Protein AF-W7CYD1-F1 (afdb_monomer_lite)

Sequence (140 aa):
MRDKISLIYHRVLEDDELKIIINEYELDAWDPFLMDNVATKELESINIDFEKSKIAISPYIIPNPDYSKVIDDKQAGRMSKMRLYDYQGIYLYRAKRLIRYGDWMGILKKDMAYQLSRVRIDIDNNLDDIFHLDIKKNKK

Foldseek 3Di:
DLVVVLAQQLVCVVVVVDWDADPNDTRHHDDPQPVVFPQKDKDDWDWDDDDPKIKIKIKIFHDDPVPDPRQDPVCNVCDDLVNLQQFFAEFEDEPSGTDDTRANPPPDHGDSVRSRIYMYMYIYPVCPVVPPPDPPVPDD

pLDDT: mean 84.29, std 15.5, range [34.72, 97.88]

Radius of gyration: 15.98 Å; chains: 1; bounding box: 36×47×42 Å

Structure (mmCIF, N/CA/C/O backbone):
data_AF-W7CYD1-F1
#
_entry.id   AF-W7CYD1-F1
#
loop_
_atom_site.group_PDB
_atom_site.id
_atom_site.type_symbol
_atom_site.label_atom_id
_atom_site.label_alt_id
_atom_site.label_comp_id
_atom_site.label_asym_id
_atom_site.label_entity_id
_atom_site.label_seq_id
_atom_site.pdbx_PDB_ins_code
_atom_site.Cartn_x
_atom_site.Cartn_y
_atom_site.Cartn_z
_atom_site.occupancy
_atom_site.B_iso_or_equiv
_atom_site.auth_seq_id
_atom_site.auth_comp_id
_atom_site.auth_asym_id
_atom_site.auth_atom_id
_atom_site.pdbx_PDB_model_num
ATOM 1 N N . MET A 1 1 ? 4.308 12.313 -11.969 1.00 81.75 1 MET A N 1
ATOM 2 C CA . MET A 1 1 ? 2.860 12.615 -11.844 1.00 81.75 1 MET A 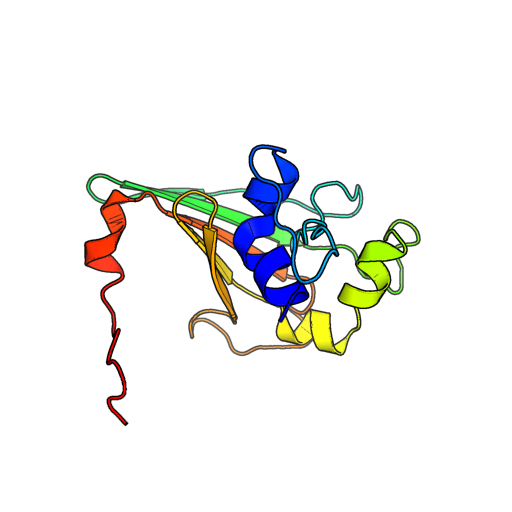CA 1
ATOM 3 C C . MET A 1 1 ? 2.002 11.372 -12.069 1.00 81.75 1 MET A C 1
ATOM 5 O O . MET A 1 1 ? 1.223 11.059 -11.182 1.00 81.75 1 MET A O 1
ATOM 9 N N . ARG A 1 2 ? 2.181 10.637 -13.180 1.00 89.19 2 ARG A N 1
ATOM 10 C CA . ARG A 1 2 ? 1.435 9.398 -13.492 1.00 89.19 2 ARG A CA 1
ATOM 11 C C . ARG A 1 2 ? 1.581 8.299 -12.431 1.00 89.19 2 ARG A C 1
ATOM 13 O O . ARG A 1 2 ? 0.565 7.878 -11.893 1.00 89.19 2 ARG A O 1
ATOM 20 N N . ASP A 1 3 ? 2.811 7.957 -12.030 1.00 89.19 3 ASP A N 1
ATOM 21 C CA . ASP A 1 3 ? 3.076 6.985 -10.946 1.00 89.19 3 ASP A CA 1
ATOM 22 C C . ASP A 1 3 ? 2.324 7.319 -9.657 1.00 89.19 3 ASP A C 1
ATOM 24 O O . ASP A 1 3 ? 1.748 6.452 -9.015 1.00 89.19 3 ASP A O 1
ATOM 28 N N . LYS A 1 4 ? 2.295 8.602 -9.285 1.00 90.94 4 LYS A N 1
ATOM 29 C CA . LYS A 1 4 ? 1.621 9.047 -8.065 1.00 90.94 4 LYS A CA 1
ATOM 30 C C . LYS A 1 4 ? 0.114 8.794 -8.134 1.00 90.94 4 LYS A C 1
ATOM 32 O O . LYS A 1 4 ? -0.470 8.388 -7.142 1.00 90.94 4 LYS A O 1
ATOM 37 N N . ILE A 1 5 ? -0.510 9.035 -9.284 1.00 93.12 5 ILE A N 1
ATOM 38 C CA . ILE A 1 5 ? -1.940 8.763 -9.483 1.00 93.12 5 ILE A CA 1
ATOM 39 C C . ILE A 1 5 ? -2.183 7.251 -9.513 1.00 93.12 5 ILE A C 1
ATOM 41 O O . ILE A 1 5 ? -3.099 6.783 -8.845 1.00 93.12 5 ILE A O 1
ATOM 45 N N . SER A 1 6 ? -1.310 6.511 -10.202 1.00 93.56 6 SER A N 1
ATOM 46 C CA . SER A 1 6 ? -1.343 5.044 -10.287 1.00 93.56 6 SER A CA 1
ATOM 47 C C . SER A 1 6 ? -1.292 4.401 -8.903 1.00 93.56 6 SER A C 1
ATOM 49 O O . SER A 1 6 ? -2.052 3.488 -8.630 1.00 93.56 6 SER A O 1
ATOM 51 N N . LEU A 1 7 ? -0.449 4.926 -8.008 1.00 94.19 7 LEU A N 1
ATOM 52 C CA . LEU A 1 7 ? -0.362 4.506 -6.611 1.00 94.19 7 LEU A CA 1
ATOM 53 C C . LEU A 1 7 ? -1.579 4.939 -5.796 1.00 94.19 7 LEU A C 1
ATOM 55 O O . LEU A 1 7 ? -2.100 4.165 -5.005 1.00 94.19 7 LEU A O 1
ATOM 59 N N . ILE A 1 8 ? -2.023 6.193 -5.926 1.00 94.94 8 ILE A N 1
ATOM 60 C CA . ILE A 1 8 ? -3.104 6.712 -5.076 1.00 94.94 8 ILE A CA 1
ATOM 61 C C . ILE A 1 8 ? -4.408 5.944 -5.293 1.00 94.94 8 ILE A C 1
ATOM 63 O O . ILE A 1 8 ? -5.150 5.714 -4.335 1.00 94.94 8 ILE A O 1
ATOM 67 N N . TYR A 1 9 ? -4.666 5.564 -6.542 1.00 94.94 9 TYR A N 1
ATOM 68 C CA . TYR A 1 9 ? -5.877 4.872 -6.964 1.00 94.94 9 TYR A CA 1
ATOM 69 C C . TYR A 1 9 ? -5.631 3.405 -7.311 1.00 94.94 9 TYR A C 1
ATOM 71 O O . TYR A 1 9 ? -6.489 2.801 -7.941 1.00 94.94 9 TYR A O 1
ATOM 79 N N . HIS A 1 10 ? -4.497 2.828 -6.895 1.00 94.38 10 HIS A N 1
ATOM 80 C CA . HIS A 1 10 ? -4.069 1.497 -7.334 1.00 94.38 10 HIS A CA 1
ATOM 81 C C . HIS A 1 10 ? -5.147 0.425 -7.137 1.00 94.38 10 HIS A C 1
ATOM 83 O O . HIS A 1 10 ? -5.505 -0.239 -8.096 1.00 94.38 10 HIS A O 1
ATOM 89 N N . ARG A 1 11 ? -5.798 0.405 -5.969 1.00 93.69 11 ARG A N 1
ATOM 90 C CA . ARG A 1 11 ? -6.882 -0.539 -5.649 1.00 93.69 11 ARG A CA 1
ATOM 91 C C . ARG A 1 11 ? -8.123 -0.371 -6.520 1.00 93.69 11 ARG A C 1
ATOM 93 O O . ARG A 1 11 ? -8.794 -1.336 -6.832 1.00 93.69 11 ARG A O 1
ATOM 100 N N . VAL A 1 12 ? -8.453 0.867 -6.889 1.00 92.44 12 VAL A N 1
ATOM 101 C CA . VAL A 1 12 ? -9.618 1.144 -7.747 1.00 92.44 12 VAL A CA 1
ATOM 102 C C . VAL A 1 12 ? -9.310 0.777 -9.202 1.00 92.44 12 VAL A C 1
ATOM 104 O O . VAL A 1 12 ? -10.202 0.364 -9.933 1.00 92.44 12 VAL A O 1
ATOM 107 N N . LEU A 1 13 ? -8.047 0.937 -9.612 1.00 92.12 13 LEU A N 1
ATOM 108 C CA . LEU A 1 13 ? -7.558 0.508 -10.921 1.00 92.12 13 LEU A CA 1
ATOM 109 C C . LEU A 1 13 ? -7.472 -1.029 -11.012 1.00 92.12 13 LEU A C 1
ATOM 111 O O . LEU A 1 13 ? -7.774 -1.574 -12.062 1.00 92.12 13 LEU A O 1
ATOM 115 N N . GLU A 1 14 ? -7.089 -1.718 -9.930 1.00 89.88 14 GLU A N 1
ATOM 116 C CA . GLU A 1 14 ? -7.023 -3.192 -9.845 1.00 89.88 14 GLU A CA 1
ATOM 117 C C . GLU A 1 14 ? -8.393 -3.860 -9.905 1.00 89.88 14 GLU A C 1
ATOM 119 O O . GLU A 1 14 ? -8.542 -4.891 -10.551 1.00 89.88 14 GLU A O 1
ATOM 124 N N . ASP A 1 15 ? -9.400 -3.257 -9.272 1.00 87.56 15 ASP A N 1
ATOM 125 C CA . ASP A 1 15 ? -10.768 -3.782 -9.274 1.00 87.56 15 ASP A CA 1
ATOM 126 C C . ASP A 1 15 ? -11.482 -3.595 -10.639 1.00 87.56 15 ASP A C 1
ATOM 128 O O . ASP A 1 15 ? -12.666 -3.909 -10.759 1.00 87.56 15 ASP A O 1
ATOM 132 N N . ASP A 1 16 ? -10.803 -3.046 -11.662 1.00 77.69 16 ASP A N 1
ATOM 133 C CA . ASP A 1 16 ? -11.350 -2.669 -12.981 1.00 77.69 16 ASP A CA 1
ATOM 134 C C . ASP A 1 16 ? -12.589 -1.737 -12.911 1.00 77.69 16 ASP A C 1
ATOM 136 O O . ASP A 1 16 ? -13.307 -1.528 -13.894 1.00 77.69 16 ASP A O 1
ATOM 140 N N . GLU A 1 17 ? -12.832 -1.108 -11.754 1.00 79.38 17 GLU A N 1
ATOM 141 C CA . GLU A 1 17 ? -13.965 -0.203 -11.506 1.00 79.38 17 GLU A CA 1
ATOM 142 C C . GLU A 1 17 ? -13.773 1.171 -12.179 1.00 79.38 17 GLU A C 1
ATOM 144 O O . GLU A 1 17 ? -14.740 1.908 -12.396 1.00 79.38 17 GLU A O 1
ATOM 149 N N . LEU A 1 18 ? -12.529 1.544 -12.505 1.00 85.06 18 LEU A N 1
ATOM 150 C CA . LEU A 1 18 ? -12.176 2.850 -13.061 1.00 85.06 18 LEU A CA 1
ATOM 151 C C . LEU A 1 18 ? -10.994 2.750 -14.026 1.00 85.06 18 LEU A C 1
ATOM 153 O O . LEU A 1 18 ? -9.959 2.186 -13.696 1.00 85.06 18 LEU A O 1
ATOM 157 N N . LYS A 1 19 ? -11.095 3.433 -15.170 1.00 90.44 19 LYS A N 1
ATOM 158 C CA . LY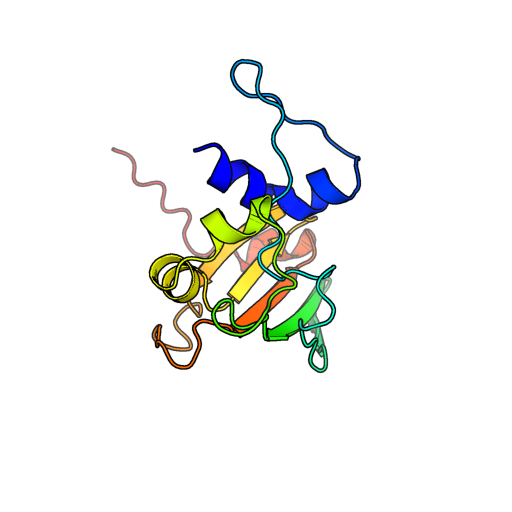S A 1 19 ? -9.970 3.648 -16.089 1.00 90.44 19 LYS A CA 1
ATOM 159 C C . LYS A 1 19 ? -9.553 5.108 -16.082 1.00 90.44 19 LYS A C 1
ATOM 161 O O . LYS A 1 19 ? -10.380 6.000 -16.273 1.00 90.44 19 LYS A O 1
ATOM 166 N N . ILE A 1 20 ? -8.264 5.361 -15.868 1.00 90.31 20 ILE A N 1
ATOM 167 C CA . ILE A 1 20 ? -7.694 6.713 -15.872 1.00 90.31 20 ILE A CA 1
ATOM 168 C C . ILE A 1 20 ? -6.744 6.840 -17.060 1.00 90.31 20 ILE A C 1
ATOM 170 O O . ILE A 1 20 ? -5.764 6.106 -17.151 1.00 90.31 20 ILE A O 1
ATOM 174 N N . ILE A 1 21 ? -7.002 7.811 -17.939 1.00 93.44 21 ILE A N 1
ATOM 175 C CA . ILE A 1 21 ? -6.185 8.089 -19.127 1.00 93.44 21 ILE A CA 1
ATOM 176 C C . ILE A 1 21 ? -5.597 9.501 -19.011 1.00 93.44 21 ILE A C 1
ATOM 178 O O . ILE A 1 21 ? -6.328 10.468 -18.798 1.00 93.44 21 ILE A O 1
ATOM 182 N N . ILE A 1 22 ? -4.272 9.636 -19.149 1.00 92.00 22 ILE A N 1
ATOM 183 C CA . ILE A 1 22 ? -3.557 10.923 -19.089 1.00 92.00 22 ILE A CA 1
ATOM 184 C C . ILE A 1 22 ? -2.692 11.109 -20.334 1.00 92.00 22 ILE A C 1
ATOM 186 O O . ILE A 1 22 ? -1.637 10.483 -20.472 1.00 92.00 22 ILE A O 1
ATOM 190 N N . ASN A 1 23 ? -3.081 12.060 -21.186 1.00 91.69 23 ASN A N 1
ATOM 191 C CA . ASN A 1 23 ? -2.461 12.324 -22.490 1.00 91.69 23 ASN A CA 1
ATOM 192 C C . ASN A 1 23 ? -2.366 11.049 -23.340 1.00 91.69 23 ASN A C 1
ATOM 194 O O . ASN A 1 23 ? -1.278 10.715 -23.790 1.00 91.69 23 ASN A O 1
ATOM 198 N N . GLU A 1 24 ? -3.478 10.321 -23.481 1.00 92.19 24 GLU A N 1
ATOM 199 C CA . GLU A 1 24 ? -3.578 9.073 -24.266 1.00 92.19 24 GLU A CA 1
ATOM 200 C C . GLU A 1 24 ? -2.883 7.844 -23.651 1.00 92.19 24 GLU A C 1
ATOM 202 O O . GLU A 1 24 ? -2.946 6.760 -24.218 1.00 92.19 24 GLU A O 1
ATOM 207 N N . TYR A 1 25 ? -2.285 7.966 -22.460 1.00 89.75 25 TYR A N 1
ATOM 208 C CA . TYR A 1 25 ? -1.743 6.821 -21.722 1.00 89.75 25 TYR A CA 1
ATOM 209 C C . TYR A 1 25 ? -2.725 6.381 -20.638 1.00 89.75 25 TYR A C 1
ATOM 211 O O . TYR A 1 25 ? -2.978 7.142 -19.698 1.00 89.75 25 TYR A O 1
ATOM 219 N N . GLU A 1 26 ? -3.247 5.163 -20.761 1.00 92.19 26 GLU A N 1
ATOM 220 C CA . GLU A 1 26 ? -3.962 4.474 -19.685 1.00 92.19 26 GLU A CA 1
ATOM 221 C C . GLU A 1 26 ? -2.989 4.166 -18.538 1.00 92.19 26 GLU A C 1
ATOM 223 O O . GLU A 1 26 ? -1.830 3.805 -18.760 1.00 92.19 26 GLU A O 1
ATOM 228 N N . LEU A 1 27 ? -3.424 4.414 -17.304 1.00 92.25 27 LEU A N 1
ATOM 229 C CA . LEU A 1 27 ? -2.610 4.182 -16.118 1.00 92.25 27 LEU A CA 1
ATOM 230 C C . LEU A 1 27 ? -2.789 2.752 -15.613 1.00 92.25 27 LEU A C 1
ATOM 232 O O . LEU A 1 27 ? -3.878 2.384 -15.189 1.00 92.25 27 LEU A O 1
ATOM 236 N N . ASP A 1 28 ? -1.686 2.010 -15.555 1.00 90.56 28 ASP A N 1
ATOM 237 C CA . ASP A 1 28 ? -1.613 0.740 -14.835 1.00 90.56 28 ASP A CA 1
ATOM 238 C C . ASP A 1 28 ? -1.585 0.981 -13.320 1.00 90.56 28 ASP A C 1
ATOM 240 O O . ASP A 1 28 ? -0.853 1.859 -12.840 1.00 90.56 28 ASP A O 1
ATOM 244 N N . ALA A 1 29 ? -2.299 0.148 -12.561 1.00 91.62 29 ALA A N 1
ATOM 245 C CA . ALA A 1 29 ? -2.237 0.148 -11.106 1.00 91.62 29 ALA A CA 1
ATOM 246 C C . ALA A 1 29 ? -0.796 0.008 -10.588 1.00 91.62 29 ALA A C 1
ATOM 248 O O . ALA A 1 29 ? 0.078 -0.614 -11.206 1.00 91.62 29 ALA A O 1
ATOM 249 N N . TRP A 1 30 ? -0.520 0.629 -9.441 1.00 92.50 30 TRP A N 1
ATOM 250 C CA . TRP A 1 30 ? 0.733 0.429 -8.723 1.00 92.50 30 TRP A CA 1
ATOM 251 C C . TRP A 1 30 ? 0.475 -0.048 -7.301 1.00 92.50 30 TRP A C 1
ATOM 253 O O . TRP A 1 30 ? 0.411 0.771 -6.386 1.00 92.50 30 TRP A O 1
ATOM 263 N N . ASP A 1 31 ? 0.409 -1.366 -7.130 1.00 92.44 31 ASP A N 1
ATOM 264 C CA . ASP A 1 31 ? 0.374 -1.987 -5.812 1.00 92.44 31 ASP A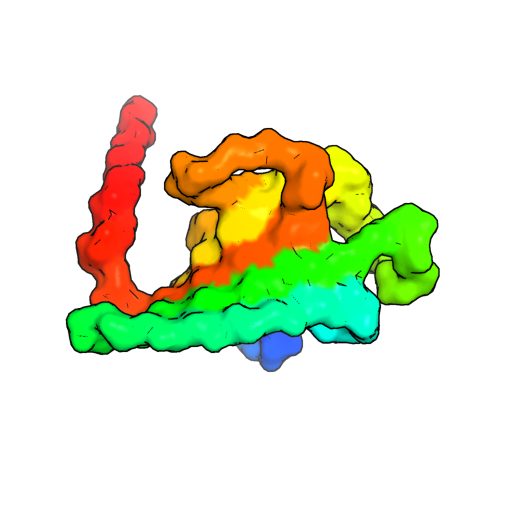 CA 1
ATOM 265 C C . ASP A 1 31 ? 1.705 -1.795 -5.055 1.00 92.44 31 ASP A C 1
ATOM 267 O O . ASP A 1 31 ? 2.746 -2.300 -5.497 1.00 92.44 31 ASP A O 1
ATOM 271 N N . PRO A 1 32 ? 1.728 -1.093 -3.906 1.00 93.69 32 PRO A N 1
ATOM 272 C CA . PRO A 1 32 ? 2.921 -1.002 -3.074 1.00 93.69 32 PRO A CA 1
ATOM 273 C C . PRO A 1 32 ? 3.156 -2.246 -2.201 1.00 93.69 32 PRO A C 1
ATOM 275 O O . PRO A 1 32 ? 4.214 -2.324 -1.567 1.00 93.69 32 PRO A O 1
ATOM 278 N N . PHE A 1 33 ? 2.192 -3.170 -2.129 1.00 93.94 33 PHE A N 1
ATOM 279 C CA . PHE A 1 33 ? 2.240 -4.389 -1.316 1.00 93.94 33 PHE A CA 1
ATOM 280 C C . PHE A 1 33 ? 2.616 -5.632 -2.122 1.00 93.94 33 PHE A C 1
ATOM 282 O O . PHE A 1 33 ? 3.089 -6.595 -1.529 1.00 93.94 33 PHE A O 1
ATOM 289 N N . LEU A 1 34 ? 2.476 -5.589 -3.450 1.00 91.00 34 LEU A N 1
ATOM 290 C CA . LEU A 1 34 ? 2.766 -6.701 -4.358 1.00 91.00 34 LEU A CA 1
ATOM 291 C C . LEU A 1 34 ? 1.993 -7.963 -3.955 1.00 91.00 34 LEU A C 1
ATOM 293 O O . LEU A 1 34 ? 2.579 -9.037 -3.826 1.00 91.00 34 LEU A O 1
ATOM 297 N N . MET A 1 35 ? 0.691 -7.822 -3.716 1.00 88.69 35 MET A N 1
ATOM 298 C CA . MET A 1 35 ? -0.194 -8.879 -3.220 1.00 88.69 35 MET A CA 1
ATOM 299 C C . MET A 1 35 ? -0.223 -10.103 -4.141 1.00 88.69 35 MET A C 1
ATOM 301 O O . MET A 1 35 ? -0.290 -11.227 -3.654 1.00 88.69 35 MET A O 1
ATOM 305 N N . ASP A 1 36 ? -0.084 -9.898 -5.452 1.00 86.56 36 ASP A N 1
ATOM 306 C CA . ASP A 1 36 ? -0.032 -10.986 -6.437 1.00 86.56 36 ASP A CA 1
ATOM 307 C C . ASP A 1 36 ? 1.309 -11.740 -6.439 1.00 86.56 36 ASP A C 1
ATOM 309 O O . ASP A 1 36 ? 1.458 -12.784 -7.079 1.00 86.56 36 ASP A O 1
ATOM 313 N N . ASN A 1 37 ? 2.322 -11.227 -5.734 1.00 86.69 37 ASN A N 1
ATOM 314 C CA . ASN A 1 37 ? 3.621 -11.872 -5.656 1.00 86.69 37 ASN A CA 1
ATOM 315 C C . ASN A 1 37 ? 3.650 -12.911 -4.531 1.00 86.69 37 ASN A C 1
ATOM 317 O O . ASN A 1 37 ? 3.560 -12.581 -3.352 1.00 86.69 37 ASN A O 1
ATOM 321 N N . VAL A 1 38 ? 3.909 -14.169 -4.888 1.00 88.00 38 VAL A N 1
ATOM 322 C CA . VAL A 1 38 ? 3.991 -15.300 -3.943 1.00 88.00 38 VAL A CA 1
ATOM 323 C C . VAL A 1 38 ? 5.049 -15.146 -2.842 1.00 88.00 38 VAL A C 1
ATOM 325 O O . VAL A 1 38 ? 4.989 -15.842 -1.832 1.00 88.00 38 VAL A O 1
ATOM 328 N N . ALA A 1 39 ? 6.047 -14.278 -3.032 1.00 90.25 39 ALA A N 1
ATOM 329 C CA . ALA A 1 39 ? 7.073 -14.007 -2.028 1.00 90.25 39 ALA A CA 1
ATOM 330 C C . ALA A 1 39 ? 6.679 -12.888 -1.045 1.00 90.25 39 ALA A C 1
ATOM 332 O O . ALA A 1 39 ? 7.412 -12.652 -0.079 1.00 90.25 39 ALA A O 1
ATOM 333 N N . THR A 1 40 ? 5.553 -12.204 -1.274 1.00 92.69 40 THR A N 1
ATOM 334 C CA . THR A 1 40 ? 4.974 -11.248 -0.328 1.00 92.69 40 THR A CA 1
ATOM 335 C C . THR A 1 40 ? 4.446 -12.001 0.880 1.00 92.69 40 THR A C 1
ATOM 337 O O . THR A 1 40 ? 3.728 -12.991 0.757 1.00 92.69 40 THR A O 1
ATOM 340 N N . LYS A 1 41 ? 4.808 -11.532 2.073 1.00 95.31 41 LYS A N 1
ATOM 341 C CA . LYS A 1 41 ? 4.340 -12.116 3.329 1.00 95.31 41 LYS A CA 1
ATOM 342 C C . LYS A 1 41 ? 3.345 -11.180 3.981 1.00 95.31 41 LYS A C 1
ATOM 344 O O . LYS A 1 41 ? 3.723 -10.098 4.427 1.00 95.31 41 LYS A O 1
ATOM 349 N N . GLU A 1 42 ? 2.102 -11.623 4.059 1.00 96.44 42 GLU A N 1
ATOM 350 C CA . GLU A 1 42 ? 1.084 -11.021 4.910 1.00 96.44 42 GLU A CA 1
ATOM 351 C C . GLU A 1 42 ? 1.284 -11.483 6.356 1.00 96.44 42 GLU A C 1
ATOM 353 O O . GLU A 1 42 ? 1.519 -12.665 6.618 1.00 96.44 42 GLU A O 1
ATOM 358 N N . LEU A 1 43 ? 1.249 -10.536 7.290 1.00 97.19 43 LEU A N 1
ATOM 359 C CA . LEU A 1 43 ? 1.302 -10.804 8.724 1.00 97.19 43 LEU A CA 1
ATOM 360 C C . LEU A 1 43 ? -0.102 -10.691 9.330 1.00 97.19 43 LEU A C 1
ATOM 362 O O . LEU A 1 43 ? -1.051 -10.257 8.676 1.00 97.19 43 LEU A O 1
ATOM 366 N N . GLU A 1 44 ? -0.235 -11.080 10.598 1.00 97.38 44 GLU A N 1
ATOM 367 C CA . GLU A 1 44 ? -1.512 -11.022 11.308 1.00 97.38 44 GLU A CA 1
ATOM 368 C C . GLU A 1 44 ? -2.096 -9.602 11.297 1.00 97.38 44 GLU A C 1
ATOM 370 O O . GLU A 1 44 ? -1.442 -8.630 11.688 1.00 97.38 44 GLU A O 1
ATOM 375 N N . SER A 1 45 ? -3.334 -9.500 10.814 1.00 96.38 45 SER A N 1
ATOM 376 C CA . SER A 1 45 ? -4.067 -8.241 10.738 1.00 96.38 45 SER A CA 1
ATOM 377 C C . SER A 1 45 ? -4.862 -7.991 12.013 1.00 96.38 45 SER A C 1
ATOM 379 O O . SER A 1 45 ? -5.408 -8.913 12.617 1.00 96.38 45 SER A O 1
ATOM 381 N N . ILE A 1 46 ? -4.974 -6.721 12.389 1.00 96.44 46 ILE A N 1
ATOM 382 C CA . ILE A 1 46 ? -5.695 -6.273 13.579 1.00 96.44 46 ILE A CA 1
ATOM 383 C C . ILE A 1 46 ? -6.882 -5.429 13.130 1.00 96.44 46 ILE A C 1
ATOM 385 O O . ILE A 1 46 ? -6.724 -4.492 12.351 1.00 96.44 46 ILE A O 1
ATOM 389 N N . ASN A 1 47 ? -8.062 -5.737 13.663 1.00 95.06 47 ASN A N 1
ATOM 390 C CA . ASN A 1 47 ? -9.248 -4.905 13.509 1.00 95.06 47 ASN A CA 1
ATOM 391 C C . ASN A 1 47 ? -9.536 -4.196 14.830 1.00 95.06 47 ASN A C 1
ATOM 393 O O . ASN A 1 47 ? -9.579 -4.831 15.883 1.00 95.06 47 ASN A O 1
ATOM 397 N N . ILE A 1 48 ? -9.721 -2.883 14.763 1.00 91.75 48 ILE A N 1
ATOM 398 C CA . ILE A 1 48 ? -10.023 -2.032 15.908 1.00 91.75 48 ILE A CA 1
ATOM 399 C C . ILE A 1 48 ? -11.368 -1.368 15.643 1.00 91.75 48 ILE A C 1
ATOM 401 O O . ILE A 1 48 ? -11.526 -0.644 14.658 1.00 91.75 48 ILE A O 1
ATOM 405 N N . ASP A 1 49 ? -12.320 -1.592 16.542 1.00 89.12 49 ASP A N 1
ATOM 406 C CA . ASP A 1 49 ? -13.539 -0.796 16.593 1.00 89.12 49 ASP A CA 1
ATOM 407 C C . ASP A 1 49 ? -13.226 0.519 17.322 1.00 89.12 49 ASP A C 1
ATOM 409 O O . ASP A 1 49 ? -12.765 0.518 18.467 1.00 89.12 49 ASP A O 1
ATOM 413 N N . PHE A 1 50 ? -13.450 1.649 16.652 1.00 80.12 50 PHE A N 1
ATOM 414 C CA . PHE A 1 50 ? -13.237 2.981 17.207 1.00 80.12 50 PHE A CA 1
ATOM 415 C C . PHE A 1 50 ? -14.485 3.840 16.986 1.00 80.12 50 PHE A C 1
ATOM 417 O O . PHE A 1 50 ? -14.826 4.194 15.858 1.00 80.12 50 PHE A O 1
ATOM 424 N N . GLU A 1 51 ? -15.173 4.183 18.076 1.00 80.75 51 GLU A N 1
ATOM 425 C CA . GLU A 1 51 ? -16.460 4.887 18.055 1.00 80.75 51 GLU A CA 1
ATOM 426 C C . GLU A 1 51 ? -17.495 4.223 17.123 1.00 80.75 51 GLU A C 1
ATOM 428 O O . GLU A 1 51 ? -18.045 3.177 17.458 1.00 80.75 51 GLU A O 1
ATOM 433 N N . LYS A 1 52 ? -17.788 4.838 15.968 1.00 80.88 52 LYS A N 1
ATOM 434 C CA . LYS A 1 52 ? -18.743 4.356 14.951 1.00 80.88 52 LYS A CA 1
ATOM 435 C C . LYS A 1 52 ? -18.052 3.860 13.678 1.00 80.88 52 LYS A C 1
ATOM 437 O O . LYS A 1 52 ? -18.680 3.813 12.617 1.00 80.88 52 LYS A O 1
ATOM 442 N N . SER A 1 53 ? -16.772 3.532 13.778 1.00 80.38 53 SER A N 1
ATOM 443 C CA . SER A 1 53 ? -15.912 3.253 12.637 1.00 80.38 53 SER A CA 1
ATOM 444 C C . SER A 1 53 ? -15.021 2.053 12.905 1.00 80.38 53 SER A C 1
ATOM 446 O O . SER A 1 53 ? -14.668 1.766 14.050 1.00 80.38 53 SER A O 1
ATOM 448 N N . LYS A 1 54 ? -14.626 1.372 11.834 1.00 87.81 54 LYS A N 1
ATOM 449 C CA . LYS A 1 54 ? -13.667 0.274 11.883 1.00 87.81 54 LYS A CA 1
ATOM 450 C C . LYS A 1 54 ? -12.339 0.711 11.294 1.00 87.81 54 LYS A C 1
ATOM 452 O O . LYS A 1 54 ? -12.283 1.441 10.303 1.00 87.81 54 LYS A O 1
ATOM 457 N N . ILE A 1 55 ? -11.271 0.256 11.932 1.00 92.31 55 ILE A N 1
ATOM 458 C CA . ILE A 1 55 ? -9.903 0.429 11.462 1.00 92.31 55 ILE A CA 1
ATOM 459 C C . ILE A 1 55 ? -9.318 -0.962 11.260 1.00 92.31 55 ILE A C 1
ATOM 461 O O . ILE A 1 55 ? -9.233 -1.736 12.213 1.00 92.31 55 ILE A O 1
ATOM 465 N N . ALA A 1 56 ? -8.904 -1.269 10.034 1.00 95.00 56 ALA A N 1
ATOM 466 C CA . ALA A 1 56 ? -8.199 -2.505 9.719 1.00 95.00 56 ALA A CA 1
ATOM 467 C C . ALA A 1 56 ? -6.720 -2.198 9.480 1.00 95.00 56 ALA A C 1
ATOM 469 O O . ALA A 1 56 ? -6.377 -1.329 8.678 1.00 95.00 56 ALA A O 1
ATOM 470 N N . ILE A 1 57 ? -5.844 -2.893 10.198 1.00 96.75 57 ILE A N 1
ATOM 471 C CA . ILE A 1 57 ? -4.395 -2.738 10.114 1.00 96.75 57 ILE A CA 1
ATOM 472 C C . ILE A 1 57 ? -3.807 -4.055 9.632 1.00 96.75 57 ILE A C 1
ATOM 474 O O . ILE A 1 57 ? -3.906 -5.066 10.324 1.00 96.75 57 ILE A O 1
ATOM 478 N N . SER A 1 58 ? -3.149 -4.025 8.480 1.00 97.88 58 SER A N 1
ATOM 479 C CA . SER A 1 58 ? -2.578 -5.208 7.842 1.00 97.88 58 SER A CA 1
ATOM 480 C C . SER A 1 58 ? -1.102 -4.980 7.514 1.00 97.88 58 SER A C 1
ATOM 482 O O . SER A 1 58 ? -0.778 -4.142 6.662 1.00 97.88 58 SER A O 1
ATOM 484 N N . PRO A 1 59 ? -0.175 -5.667 8.198 1.00 97.88 59 PRO A N 1
ATOM 485 C CA . PRO A 1 59 ? 1.250 -5.563 7.919 1.00 97.88 59 PRO A CA 1
ATOM 486 C C . PRO A 1 59 ? 1.693 -6.532 6.813 1.00 97.88 59 PRO A C 1
ATOM 488 O O . PRO A 1 59 ? 1.240 -7.672 6.746 1.00 97.88 59 PRO A O 1
ATOM 491 N N . TYR A 1 60 ? 2.653 -6.096 5.998 1.00 97.62 60 TYR A N 1
ATOM 492 C CA . TYR A 1 60 ? 3.242 -6.862 4.902 1.00 97.62 60 TYR A CA 1
ATOM 493 C C . TYR A 1 60 ? 4.762 -6.712 4.866 1.00 97.62 60 TYR A C 1
ATOM 495 O O . TYR A 1 60 ? 5.318 -5.643 5.148 1.00 97.62 60 TYR A O 1
ATOM 503 N N . ILE A 1 61 ? 5.430 -7.783 4.440 1.00 95.75 61 ILE A N 1
ATOM 504 C CA . ILE A 1 61 ? 6.833 -7.774 4.027 1.00 95.75 61 ILE A CA 1
ATOM 505 C C . ILE A 1 61 ? 6.869 -8.090 2.537 1.00 95.75 61 ILE A C 1
ATOM 507 O O . ILE A 1 61 ? 6.529 -9.202 2.129 1.00 95.75 61 ILE A O 1
ATOM 511 N N . ILE A 1 62 ? 7.293 -7.118 1.732 1.00 93.62 62 ILE A N 1
ATOM 512 C CA . ILE A 1 62 ? 7.384 -7.295 0.281 1.00 93.62 62 ILE A CA 1
ATOM 513 C C . ILE A 1 62 ? 8.675 -8.044 -0.107 1.00 93.62 62 ILE A C 1
ATOM 515 O O . ILE A 1 62 ? 9.653 -8.018 0.651 1.00 93.62 62 ILE A O 1
ATOM 519 N N . PRO A 1 63 ? 8.727 -8.700 -1.279 1.00 90.62 63 PRO A N 1
ATOM 520 C CA . PRO A 1 63 ? 9.893 -9.449 -1.724 1.00 90.62 63 PRO A CA 1
ATOM 521 C C . PRO A 1 63 ? 11.120 -8.552 -1.865 1.00 90.62 63 PRO A C 1
ATOM 523 O O . PRO A 1 63 ? 11.028 -7.404 -2.300 1.00 90.62 63 PRO A O 1
ATOM 526 N N . ASN A 1 64 ? 12.296 -9.100 -1.562 1.00 86.62 64 ASN A N 1
ATOM 527 C CA . ASN A 1 64 ? 13.544 -8.418 -1.871 1.00 86.62 64 ASN A CA 1
ATOM 528 C C . ASN A 1 64 ? 13.820 -8.520 -3.384 1.00 86.62 64 ASN A C 1
ATOM 530 O O . ASN A 1 64 ? 13.981 -9.642 -3.876 1.00 86.62 64 ASN A O 1
ATOM 534 N N . PRO A 1 65 ? 13.917 -7.398 -4.120 1.00 81.19 65 PRO A N 1
ATOM 535 C CA . PRO A 1 65 ? 14.142 -7.441 -5.560 1.00 81.19 65 PRO A CA 1
ATOM 536 C C . PRO A 1 65 ? 15.474 -8.048 -5.985 1.00 81.19 65 PRO A C 1
ATOM 538 O O . PRO A 1 65 ? 15.540 -8.621 -7.066 1.00 81.19 65 PRO A O 1
ATOM 541 N N . ASP A 1 66 ? 16.505 -8.017 -5.136 1.00 78.50 66 ASP A N 1
ATOM 542 C CA . ASP A 1 66 ? 17.793 -8.645 -5.457 1.00 78.50 66 ASP A CA 1
ATOM 543 C C . ASP A 1 66 ? 17.692 -10.187 -5.499 1.00 78.50 66 ASP A C 1
ATOM 545 O O . ASP A 1 66 ? 18.525 -10.852 -6.114 1.00 78.50 66 ASP A O 1
ATOM 549 N N . TYR A 1 67 ? 16.675 -10.769 -4.848 1.00 71.31 67 TYR A N 1
ATOM 550 C CA . TYR A 1 67 ? 16.510 -12.222 -4.704 1.00 71.31 67 TYR A CA 1
ATOM 551 C C . TYR A 1 67 ? 15.208 -12.762 -5.307 1.00 71.31 67 TYR A C 1
ATOM 553 O O . TYR A 1 67 ? 15.046 -13.977 -5.428 1.00 71.31 67 TYR A O 1
ATOM 561 N N . SER A 1 68 ? 14.282 -11.889 -5.704 1.00 65.94 68 SER A N 1
ATOM 562 C CA . SER A 1 68 ? 13.013 -12.274 -6.314 1.00 65.94 68 SER A CA 1
ATOM 563 C C . SER A 1 68 ? 13.096 -12.161 -7.833 1.00 65.94 68 SER A C 1
ATOM 565 O O . SER A 1 68 ? 12.962 -11.080 -8.396 1.00 65.94 68 SER A O 1
ATOM 567 N N . LYS A 1 69 ? 13.234 -13.304 -8.516 1.00 64.88 69 LYS A N 1
ATOM 568 C CA . LYS A 1 69 ? 13.025 -13.405 -9.977 1.00 64.88 69 LYS A CA 1
ATOM 569 C C . LYS A 1 69 ? 11.552 -13.230 -10.387 1.00 64.88 69 LYS A C 1
ATOM 571 O O . LYS A 1 69 ? 11.231 -13.361 -11.559 1.00 64.88 69 LYS A O 1
ATOM 576 N N . VAL A 1 70 ? 10.663 -13.018 -9.414 1.00 63.28 70 VAL A N 1
ATOM 577 C CA . VAL A 1 70 ? 9.200 -13.032 -9.566 1.00 63.28 70 VAL A CA 1
ATOM 578 C C . VAL A 1 70 ? 8.635 -11.608 -9.622 1.00 63.28 70 VAL A C 1
ATOM 580 O O . VAL A 1 70 ? 7.427 -11.411 -9.587 1.00 63.28 70 VAL A O 1
ATOM 583 N N . ILE A 1 71 ? 9.489 -10.585 -9.651 1.00 67.50 71 ILE A N 1
ATOM 584 C CA . ILE A 1 71 ? 9.036 -9.211 -9.862 1.00 67.50 71 ILE A CA 1
ATOM 585 C C . ILE A 1 71 ? 8.898 -9.009 -11.365 1.00 67.50 71 ILE A C 1
ATOM 587 O O . ILE A 1 71 ? 9.889 -9.080 -12.084 1.00 67.50 71 ILE A O 1
ATOM 591 N N . ASP A 1 72 ? 7.667 -8.778 -11.815 1.00 69.00 72 ASP A N 1
ATOM 592 C CA . ASP A 1 72 ? 7.372 -8.424 -13.202 1.00 69.00 72 ASP A CA 1
ATOM 593 C C . ASP A 1 72 ? 8.158 -7.168 -13.623 1.00 69.00 72 ASP A C 1
ATOM 595 O O . ASP A 1 72 ? 8.346 -6.238 -12.829 1.00 69.00 72 ASP A O 1
ATOM 599 N N . ASP A 1 73 ? 8.575 -7.115 -14.887 1.00 67.06 73 ASP A N 1
ATOM 600 C CA . ASP A 1 73 ? 9.349 -6.022 -15.479 1.00 67.06 73 ASP A CA 1
ATOM 601 C C . ASP A 1 73 ? 8.649 -4.667 -15.283 1.00 67.06 73 ASP A C 1
ATOM 603 O O . ASP A 1 73 ? 9.304 -3.648 -15.030 1.00 67.06 73 ASP A O 1
ATOM 607 N N . LYS A 1 74 ? 7.305 -4.650 -15.302 1.00 68.00 74 LYS A N 1
ATOM 608 C CA . LYS A 1 74 ? 6.500 -3.448 -15.021 1.00 68.00 74 LYS A CA 1
ATOM 609 C C . LYS A 1 74 ? 6.719 -2.897 -13.608 1.00 68.00 74 LYS A C 1
ATOM 611 O O . LYS A 1 74 ? 6.736 -1.679 -13.412 1.00 68.00 74 LYS A O 1
ATOM 616 N N . GLN A 1 75 ? 6.889 -3.773 -12.618 1.00 70.88 75 GLN A N 1
ATOM 617 C CA . GLN A 1 75 ? 7.106 -3.394 -11.218 1.00 70.88 75 GLN A CA 1
ATOM 618 C C . GLN A 1 75 ? 8.594 -3.217 -10.890 1.00 70.88 75 GLN A C 1
ATOM 620 O O . GLN A 1 75 ? 8.930 -2.432 -10.001 1.00 70.88 75 GLN A O 1
ATOM 625 N N . ALA A 1 76 ? 9.500 -3.857 -11.636 1.00 70.94 76 ALA A N 1
ATOM 626 C CA . ALA A 1 76 ? 10.944 -3.781 -11.413 1.00 70.94 76 ALA A CA 1
ATOM 627 C C . ALA A 1 76 ? 11.461 -2.329 -11.403 1.00 70.94 76 ALA A C 1
ATOM 629 O O . ALA A 1 76 ? 12.176 -1.919 -10.484 1.00 70.94 76 ALA A O 1
ATOM 630 N N . GLY A 1 77 ? 11.011 -1.498 -12.353 1.00 70.25 77 GLY A N 1
ATOM 631 C CA . GLY A 1 77 ? 11.360 -0.070 -12.401 1.00 70.25 77 GLY A CA 1
ATOM 632 C C . GLY A 1 77 ? 10.843 0.745 -11.204 1.00 70.25 77 GLY A C 1
ATOM 633 O O . GLY A 1 77 ? 11.418 1.776 -10.841 1.00 70.25 77 GLY A O 1
ATOM 634 N N . ARG A 1 78 ? 9.778 0.274 -10.545 1.00 76.56 78 ARG A N 1
ATOM 635 C CA . ARG A 1 78 ? 9.169 0.904 -9.363 1.00 76.56 78 ARG A CA 1
ATOM 636 C C . ARG A 1 78 ? 9.819 0.446 -8.047 1.00 76.56 78 ARG A C 1
ATOM 638 O O . ARG A 1 78 ? 9.562 1.068 -7.017 1.00 76.56 78 ARG A O 1
ATOM 645 N N . MET A 1 79 ? 10.708 -0.552 -8.087 1.00 74.75 79 MET A N 1
ATOM 646 C CA . MET A 1 79 ? 11.312 -1.222 -6.925 1.00 74.75 79 MET A CA 1
ATOM 647 C C . MET A 1 79 ? 12.827 -1.011 -6.758 1.00 74.75 79 MET A C 1
ATOM 649 O O . MET A 1 79 ? 13.508 -1.815 -6.122 1.00 74.75 79 MET A O 1
ATOM 653 N N . SER A 1 80 ? 13.385 0.087 -7.275 1.00 77.56 80 SER A N 1
ATOM 654 C CA . SER A 1 80 ? 14.787 0.427 -6.986 1.00 77.56 80 SER A CA 1
ATOM 655 C C . SER A 1 80 ? 15.030 0.572 -5.474 1.00 77.56 80 SER A C 1
ATOM 657 O O . SER A 1 80 ? 14.143 1.015 -4.747 1.00 77.56 80 SER A O 1
ATOM 659 N N . LYS A 1 81 ? 16.238 0.260 -4.977 1.00 71.00 81 LYS A N 1
ATOM 660 C CA . LYS A 1 81 ? 16.566 0.350 -3.532 1.00 71.00 81 LYS A CA 1
ATOM 661 C C . LYS A 1 81 ? 16.207 1.702 -2.907 1.00 71.00 81 LYS A C 1
ATOM 663 O O . LYS A 1 81 ? 15.647 1.749 -1.817 1.00 71.00 81 LYS A O 1
ATOM 668 N N . MET A 1 82 ? 16.467 2.798 -3.623 1.00 74.50 82 MET A N 1
ATOM 669 C CA . MET A 1 82 ? 16.088 4.145 -3.185 1.00 74.50 82 MET A CA 1
ATOM 670 C C . MET A 1 82 ? 14.563 4.291 -3.059 1.00 74.50 82 MET A C 1
ATOM 672 O O . MET A 1 82 ? 14.076 4.789 -2.048 1.00 74.50 82 MET A O 1
ATOM 676 N N . ARG A 1 83 ? 13.796 3.771 -4.028 1.00 84.38 83 ARG A N 1
ATOM 677 C CA . ARG A 1 83 ? 12.332 3.732 -3.932 1.00 84.38 83 ARG A CA 1
ATOM 678 C C . ARG A 1 83 ? 11.859 2.832 -2.791 1.00 84.38 83 ARG A C 1
ATOM 680 O O . ARG A 1 83 ? 10.953 3.224 -2.076 1.00 84.38 83 ARG A O 1
ATOM 687 N N . LEU A 1 84 ? 12.465 1.672 -2.550 1.00 88.50 84 LEU A N 1
ATOM 688 C CA . LEU A 1 84 ? 12.075 0.819 -1.418 1.00 88.50 84 LEU A CA 1
ATOM 689 C C . LEU A 1 84 ? 12.208 1.554 -0.084 1.00 88.50 84 LEU A C 1
ATOM 691 O O . LEU A 1 84 ? 11.273 1.536 0.716 1.00 88.50 84 LEU A O 1
ATOM 695 N N . TYR A 1 85 ? 13.332 2.246 0.114 1.00 92.38 85 TYR A N 1
ATOM 696 C CA . TYR A 1 85 ? 13.551 3.080 1.289 1.00 92.38 85 TYR A CA 1
ATOM 697 C C . TYR A 1 85 ? 12.513 4.201 1.394 1.00 92.38 85 TYR A C 1
ATOM 699 O O . TYR A 1 85 ? 11.949 4.414 2.465 1.00 92.38 85 TYR A O 1
ATOM 707 N N . ASP A 1 86 ? 12.215 4.899 0.297 1.00 92.19 86 ASP A N 1
ATOM 708 C CA . ASP A 1 86 ? 11.265 6.012 0.313 1.00 92.19 86 ASP A CA 1
ATOM 709 C C . ASP A 1 86 ? 9.819 5.570 0.550 1.00 92.19 86 ASP A C 1
ATOM 711 O O . ASP A 1 86 ? 9.041 6.323 1.135 1.00 92.19 86 ASP A O 1
ATOM 715 N N . TYR A 1 87 ? 9.474 4.353 0.143 1.00 93.94 87 TYR A N 1
ATOM 716 C CA . TYR A 1 87 ? 8.123 3.804 0.198 1.00 93.94 87 TYR A CA 1
ATOM 717 C C . TYR A 1 87 ? 7.897 2.888 1.409 1.00 93.94 87 TYR A C 1
ATOM 719 O O . TYR A 1 87 ? 6.844 2.267 1.520 1.00 93.94 87 TYR A O 1
ATOM 727 N N . GLN A 1 88 ? 8.838 2.807 2.348 1.00 95.56 88 GLN A N 1
ATOM 728 C CA . GLN A 1 88 ? 8.620 2.087 3.602 1.00 95.56 88 GLN A CA 1
ATOM 729 C C . GLN A 1 88 ? 7.529 2.711 4.476 1.00 95.56 88 GLN A C 1
ATOM 731 O O . GLN A 1 88 ? 7.295 3.921 4.435 1.00 95.56 88 GLN A O 1
ATOM 736 N N . GLY A 1 89 ? 6.922 1.883 5.323 1.00 96.69 89 GLY A N 1
ATOM 737 C CA . GLY A 1 89 ? 6.068 2.346 6.411 1.00 96.69 89 GLY A CA 1
ATOM 738 C C . GLY A 1 89 ? 4.579 2.225 6.138 1.00 96.69 89 GLY A C 1
ATOM 739 O O . GLY A 1 89 ? 4.115 1.256 5.537 1.00 96.69 89 GLY A O 1
ATOM 740 N N . ILE A 1 90 ? 3.829 3.188 6.663 1.00 97.38 90 ILE A N 1
ATOM 741 C CA . ILE A 1 90 ? 2.373 3.160 6.760 1.00 97.38 90 ILE A CA 1
ATOM 742 C C . ILE A 1 90 ? 1.742 3.734 5.495 1.00 97.38 90 ILE A C 1
ATOM 744 O O . ILE A 1 90 ? 2.168 4.769 4.985 1.00 97.38 90 ILE A O 1
ATOM 748 N N . TYR A 1 91 ? 0.685 3.070 5.042 1.00 97.06 91 TYR A N 1
ATOM 749 C CA . TYR A 1 91 ? -0.166 3.412 3.914 1.00 97.06 91 TYR A CA 1
ATOM 750 C C . TYR A 1 91 ? -1.596 3.541 4.425 1.00 97.06 91 TYR A C 1
ATOM 752 O O . TYR A 1 91 ? -2.256 2.543 4.710 1.00 97.06 91 TYR A O 1
ATOM 760 N N . LEU A 1 92 ? -2.050 4.782 4.565 1.00 95.00 92 LEU A N 1
ATOM 761 C CA . LEU A 1 92 ? -3.363 5.116 5.099 1.00 95.00 92 LEU A CA 1
ATOM 762 C C . LEU A 1 92 ? -4.371 5.272 3.959 1.00 95.00 92 LEU A C 1
ATOM 764 O O . LEU A 1 92 ? -4.222 6.164 3.116 1.00 95.00 92 LEU A O 1
ATOM 768 N N . TYR A 1 93 ? -5.402 4.437 3.965 1.00 94.19 93 TYR A N 1
ATOM 769 C CA . TYR A 1 93 ? -6.474 4.387 2.981 1.00 94.19 93 TYR A CA 1
ATOM 770 C C . TYR A 1 93 ? -7.802 4.845 3.569 1.00 94.19 93 TYR A C 1
ATOM 772 O O . TYR A 1 93 ? -8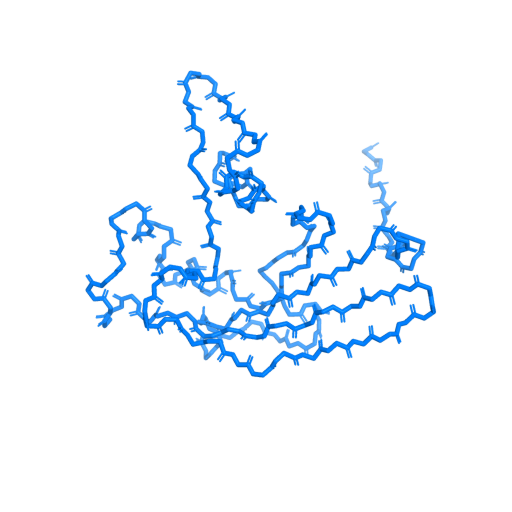.153 4.474 4.681 1.00 94.19 93 TYR A O 1
ATOM 780 N N . ARG A 1 94 ? -8.580 5.571 2.763 1.00 90.31 94 ARG A N 1
ATOM 781 C CA . ARG A 1 94 ? -9.997 5.864 3.010 1.00 90.31 94 ARG A CA 1
ATOM 782 C C . ARG A 1 94 ? -10.787 5.586 1.746 1.00 90.31 94 ARG A C 1
ATOM 784 O O . ARG A 1 94 ? -10.445 6.129 0.695 1.00 90.31 94 ARG A O 1
ATOM 791 N N . ALA A 1 95 ? -11.819 4.750 1.841 1.00 87.38 95 ALA A N 1
ATOM 792 C CA . ALA A 1 95 ? -12.626 4.315 0.694 1.00 87.38 95 ALA A CA 1
ATOM 793 C C . ALA A 1 95 ? -11.763 3.926 -0.526 1.00 87.38 95 ALA A C 1
ATOM 795 O O . ALA A 1 95 ? -11.881 4.514 -1.599 1.00 87.38 95 ALA A O 1
ATOM 796 N N . LYS A 1 96 ? -10.829 2.983 -0.331 1.00 90.81 96 LYS A N 1
ATOM 797 C CA . LYS A 1 96 ? -9.845 2.507 -1.329 1.00 90.81 96 LYS A CA 1
ATOM 798 C C . LYS A 1 96 ? -8.842 3.558 -1.852 1.00 90.81 96 LYS A C 1
ATOM 800 O O . LYS A 1 96 ? -7.889 3.184 -2.530 1.00 90.81 96 LYS A O 1
ATOM 805 N N . ARG A 1 97 ? -8.970 4.848 -1.509 1.00 92.06 97 ARG A N 1
ATOM 806 C CA . ARG A 1 97 ? -8.023 5.907 -1.897 1.00 92.06 97 ARG A CA 1
ATOM 807 C C . ARG A 1 97 ? -6.896 6.041 -0.882 1.00 92.06 97 ARG A C 1
ATOM 809 O O . ARG A 1 97 ? -7.145 6.236 0.306 1.00 92.06 97 ARG A O 1
ATOM 816 N N . LEU A 1 98 ? -5.655 6.041 -1.359 1.00 94.62 98 LEU A N 1
ATOM 817 C CA . LEU A 1 98 ? -4.490 6.303 -0.518 1.00 94.62 98 LEU A CA 1
ATOM 818 C C . LEU A 1 98 ? -4.389 7.799 -0.174 1.00 94.62 98 LEU A C 1
ATOM 820 O O . LEU A 1 98 ? -4.270 8.648 -1.063 1.00 94.62 98 LEU A O 1
ATOM 824 N N . ILE A 1 99 ? -4.421 8.126 1.117 1.00 92.75 99 ILE A N 1
ATOM 825 C CA . ILE A 1 99 ? -4.329 9.503 1.623 1.00 92.75 99 ILE A CA 1
ATOM 826 C C . ILE A 1 99 ? -2.879 9.868 1.936 1.00 92.75 99 ILE A C 1
ATOM 828 O O . ILE A 1 99 ? -2.411 10.944 1.561 1.00 92.75 99 ILE A O 1
ATOM 832 N N . ARG A 1 100 ? -2.160 8.977 2.627 1.00 93.31 100 ARG A N 1
ATOM 833 C CA . ARG A 1 100 ? -0.776 9.199 3.064 1.00 93.31 100 ARG A CA 1
ATOM 834 C C . ARG A 1 100 ? 0.006 7.894 2.989 1.00 93.31 100 ARG A C 1
ATOM 836 O O . ARG A 1 100 ? -0.542 6.837 3.279 1.00 93.31 100 ARG A O 1
ATOM 843 N N . TYR A 1 101 ? 1.269 7.974 2.588 1.00 95.19 101 TYR A N 1
ATOM 844 C CA . TYR A 1 101 ? 2.132 6.809 2.409 1.00 95.19 101 TYR A CA 1
ATOM 845 C C . TYR A 1 101 ? 3.610 7.157 2.547 1.00 95.19 101 TYR A C 1
ATOM 847 O O . TYR A 1 101 ? 3.976 8.335 2.526 1.00 95.19 101 TYR A O 1
ATOM 855 N N . GLY A 1 102 ? 4.448 6.119 2.620 1.00 88.75 102 GLY A N 1
ATOM 856 C CA . GLY A 1 102 ? 5.901 6.250 2.525 1.00 88.75 102 GLY A CA 1
ATOM 857 C C . GLY A 1 102 ? 6.522 6.938 3.735 1.00 88.75 102 GLY A C 1
ATOM 858 O O . GLY A 1 102 ? 7.465 7.705 3.577 1.00 88.75 102 GLY A O 1
ATOM 859 N N . ASP A 1 103 ? 5.960 6.739 4.926 1.00 90.81 103 ASP A N 1
ATOM 860 C CA . ASP A 1 103 ? 6.513 7.192 6.202 1.00 90.81 103 ASP A CA 1
ATOM 861 C C . ASP A 1 103 ? 5.880 6.399 7.359 1.00 90.81 103 ASP A C 1
ATOM 863 O O . ASP A 1 103 ? 4.842 5.760 7.200 1.00 90.81 103 ASP A O 1
ATOM 867 N N . TRP A 1 104 ? 6.473 6.464 8.546 1.00 95.12 104 TRP A N 1
ATOM 868 C CA . TRP A 1 104 ? 6.008 5.794 9.762 1.00 95.12 104 TRP A CA 1
ATOM 869 C C . TRP A 1 104 ? 5.136 6.685 10.652 1.00 95.12 104 TRP A C 1
ATOM 871 O O . TRP A 1 104 ? 4.954 6.392 11.829 1.00 95.12 104 TRP A O 1
ATOM 881 N N . MET A 1 105 ? 4.602 7.786 10.112 1.00 91.00 105 MET A N 1
ATOM 882 C CA . MET A 1 105 ? 3.683 8.691 10.820 1.00 91.00 105 MET A CA 1
ATOM 883 C C . MET A 1 105 ? 4.275 9.269 12.119 1.00 91.00 105 MET A C 1
ATOM 885 O O . MET A 1 105 ? 3.543 9.570 13.055 1.00 91.00 105 MET A O 1
ATOM 889 N N . GLY A 1 106 ? 5.602 9.419 12.186 1.00 90.00 106 GLY A N 1
ATOM 890 C CA . GLY A 1 106 ? 6.315 9.878 13.384 1.00 90.00 106 GLY A CA 1
ATOM 891 C C . GLY A 1 106 ? 6.545 8.808 14.459 1.00 90.00 106 GLY A C 1
ATOM 892 O O . GLY A 1 106 ? 7.212 9.102 15.446 1.00 90.00 106 GLY A O 1
ATOM 893 N N . ILE A 1 107 ? 6.054 7.578 14.268 1.00 91.19 107 ILE A N 1
ATOM 894 C CA . ILE A 1 107 ? 6.266 6.456 15.200 1.00 91.19 107 ILE A CA 1
ATOM 895 C C . ILE A 1 107 ? 7.720 5.976 15.128 1.00 91.19 107 ILE A C 1
ATOM 897 O O . ILE A 1 107 ? 8.342 5.699 16.150 1.00 91.19 107 ILE A O 1
ATOM 901 N N . LEU A 1 108 ? 8.272 5.904 13.915 1.00 93.31 108 LEU A N 1
ATOM 902 C CA . LEU A 1 108 ? 9.650 5.498 13.643 1.00 93.31 108 LEU A CA 1
ATOM 903 C C . LEU A 1 108 ? 10.305 6.475 12.664 1.00 93.31 108 LEU A C 1
ATOM 905 O O . LEU A 1 108 ? 9.636 7.185 11.913 1.00 93.31 108 LEU A O 1
ATOM 909 N N . LYS A 1 109 ? 11.637 6.490 12.643 1.00 93.62 109 LYS A N 1
ATOM 910 C CA . LYS A 1 109 ? 12.387 7.083 11.531 1.00 93.62 109 LYS A CA 1
ATOM 911 C C . LYS A 1 109 ? 12.513 6.051 10.416 1.00 93.62 109 LYS A C 1
ATOM 913 O O . LYS A 1 109 ? 12.550 4.851 10.684 1.00 93.62 109 LYS A O 1
ATOM 918 N N . LYS A 1 110 ? 12.603 6.523 9.172 1.00 94.88 110 LYS A N 1
ATOM 919 C CA . LYS A 1 110 ? 12.953 5.652 8.050 1.00 94.88 110 LYS A CA 1
ATOM 920 C C . LYS A 1 110 ? 14.327 5.036 8.274 1.00 94.88 110 LYS A C 1
ATOM 922 O O . LYS A 1 110 ? 15.252 5.727 8.696 1.00 94.88 110 LYS A O 1
ATOM 927 N N . ASP A 1 111 ? 14.435 3.757 7.952 1.00 95.06 111 ASP A N 1
ATOM 928 C CA . ASP A 1 111 ? 15.675 2.996 8.032 1.00 95.06 111 ASP A CA 1
ATOM 929 C C . ASP A 1 111 ? 15.745 2.002 6.864 1.00 95.06 111 ASP A C 1
ATOM 931 O O . ASP A 1 111 ? 14.719 1.549 6.350 1.00 95.06 111 ASP A O 1
ATOM 935 N N . MET A 1 112 ? 16.951 1.657 6.420 1.00 92.62 112 MET A N 1
ATOM 936 C CA . MET A 1 112 ? 17.147 0.622 5.400 1.00 92.62 112 MET A CA 1
ATOM 937 C C . MET A 1 112 ? 16.658 -0.749 5.883 1.00 92.62 112 MET A C 1
ATOM 939 O O . MET A 1 112 ? 16.180 -1.544 5.074 1.00 92.62 112 MET A O 1
ATOM 943 N N . ALA A 1 113 ? 16.707 -1.006 7.193 1.00 93.62 113 ALA A N 1
ATOM 944 C CA . ALA A 1 113 ? 16.190 -2.221 7.813 1.00 93.62 113 ALA A CA 1
ATOM 945 C C . ALA A 1 113 ? 14.687 -2.425 7.565 1.00 93.62 113 ALA A C 1
ATOM 947 O O . ALA A 1 113 ? 14.226 -3.564 7.530 1.00 93.62 113 ALA A O 1
ATOM 948 N N . TYR A 1 114 ? 13.927 -1.348 7.335 1.00 94.75 114 TYR A N 1
ATOM 949 C CA . TYR A 1 114 ? 12.483 -1.425 7.103 1.00 94.75 114 TYR A CA 1
ATOM 950 C C . TYR A 1 114 ? 12.074 -1.178 5.647 1.00 94.75 114 TYR A C 1
ATOM 952 O O . TYR A 1 114 ? 10.887 -1.035 5.360 1.00 94.75 114 TYR A O 1
ATOM 960 N N . GLN A 1 115 ? 13.018 -1.153 4.700 1.00 94.06 115 GLN A N 1
ATOM 961 C CA . GLN A 1 115 ? 12.745 -0.834 3.288 1.00 94.06 115 GLN A CA 1
ATOM 962 C C . GLN A 1 115 ? 11.680 -1.741 2.630 1.00 94.06 115 GLN A C 1
ATOM 964 O O . GLN A 1 115 ? 10.993 -1.320 1.698 1.00 94.06 115 GLN A O 1
ATOM 969 N N . LEU A 1 116 ? 11.511 -2.972 3.128 1.00 95.12 116 LEU A N 1
ATOM 970 C CA . LEU A 1 116 ? 10.522 -3.942 2.638 1.00 95.12 116 LEU A CA 1
ATOM 971 C C . LEU A 1 116 ? 9.213 -3.941 3.444 1.00 95.12 116 LEU A C 1
ATOM 973 O O . LEU A 1 116 ? 8.259 -4.624 3.081 1.00 95.12 116 LEU A O 1
ATOM 977 N N . SER A 1 117 ? 9.151 -3.187 4.537 1.00 96.81 117 SER A N 1
ATOM 978 C CA . SER A 1 117 ? 7.991 -3.172 5.418 1.00 96.81 117 SER A CA 1
ATOM 979 C C . SER A 1 117 ? 6.913 -2.251 4.864 1.00 96.81 117 SER A C 1
ATOM 981 O O . SER A 1 117 ? 7.182 -1.104 4.483 1.00 96.81 117 SER A O 1
ATOM 983 N N . ARG A 1 118 ? 5.679 -2.746 4.833 1.00 97.31 118 ARG A N 1
ATOM 984 C CA . ARG A 1 118 ? 4.487 -1.986 4.457 1.00 97.31 118 ARG A CA 1
ATOM 985 C C . ARG A 1 118 ? 3.400 -2.256 5.487 1.00 97.31 118 ARG A C 1
ATOM 987 O O . ARG A 1 118 ? 3.195 -3.398 5.872 1.00 97.31 118 ARG A O 1
ATOM 994 N N . VAL A 1 119 ? 2.701 -1.225 5.940 1.00 97.62 119 VAL A N 1
ATOM 995 C CA . VAL A 1 119 ? 1.554 -1.379 6.843 1.00 97.62 119 VAL A CA 1
ATOM 996 C C . VAL A 1 119 ? 0.365 -0.684 6.214 1.00 97.62 119 VAL A C 1
ATOM 998 O O . VAL A 1 119 ? 0.353 0.538 6.093 1.00 97.62 119 VAL A O 1
ATOM 1001 N N . ARG A 1 120 ? -0.626 -1.461 5.790 1.00 97.50 120 ARG A N 1
ATOM 1002 C CA . ARG A 1 120 ? -1.903 -0.953 5.301 1.00 97.50 120 ARG A CA 1
ATOM 1003 C C . ARG A 1 120 ? -2.780 -0.602 6.493 1.00 97.50 120 ARG A C 1
ATOM 1005 O O . ARG A 1 120 ? -2.923 -1.412 7.401 1.00 97.50 120 ARG A O 1
ATOM 1012 N N . ILE A 1 121 ? -3.346 0.598 6.483 1.00 95.75 121 ILE A N 1
ATOM 1013 C CA . ILE A 1 121 ? -4.361 1.027 7.441 1.00 95.75 121 ILE A CA 1
ATOM 1014 C C . ILE A 1 121 ? -5.568 1.487 6.641 1.00 95.75 121 ILE A C 1
ATOM 1016 O O . ILE A 1 121 ? -5.490 2.494 5.941 1.00 95.75 121 ILE A O 1
ATOM 1020 N N . ASP A 1 122 ? -6.666 0.756 6.741 1.00 94.19 122 ASP A N 1
ATOM 1021 C CA . ASP A 1 122 ? -7.948 1.115 6.150 1.00 94.19 122 ASP A CA 1
ATOM 1022 C C . ASP A 1 122 ? -8.834 1.760 7.215 1.00 94.19 122 ASP A C 1
ATOM 1024 O O . ASP A 1 122 ? -9.055 1.181 8.280 1.00 94.19 122 ASP A O 1
ATOM 1028 N N . ILE A 1 123 ? -9.322 2.966 6.921 1.00 90.81 123 ILE A N 1
ATOM 1029 C CA . ILE A 1 123 ? -10.274 3.697 7.758 1.00 90.81 123 ILE A CA 1
ATOM 1030 C C . ILE A 1 123 ? -11.610 3.879 7.033 1.00 90.81 123 ILE A C 1
ATOM 1032 O O . ILE A 1 123 ? -11.657 4.185 5.835 1.00 90.81 123 ILE A O 1
ATOM 1036 N N . ASP A 1 124 ? -12.701 3.731 7.782 1.00 84.00 124 ASP A N 1
ATOM 1037 C CA . ASP A 1 124 ? -14.042 4.064 7.305 1.00 84.00 124 ASP A CA 1
ATOM 1038 C C . ASP A 1 124 ? -14.211 5.573 7.056 1.00 84.00 124 ASP A C 1
ATOM 1040 O O . ASP A 1 124 ? -13.567 6.418 7.682 1.00 84.00 124 ASP A O 1
ATOM 1044 N N . ASN A 1 125 ? -15.150 5.928 6.173 1.00 71.44 125 ASN A N 1
ATOM 1045 C CA . ASN A 1 125 ? -15.452 7.322 5.812 1.00 71.44 125 ASN A CA 1
ATOM 1046 C C . ASN A 1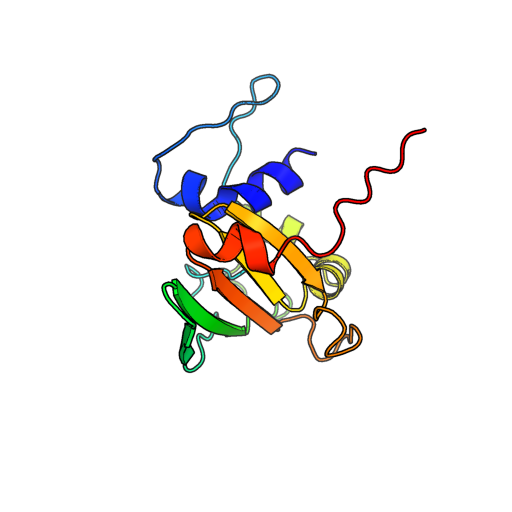 125 ? -15.937 8.183 6.991 1.00 71.44 125 ASN A C 1
ATOM 1048 O O . ASN A 1 125 ? -15.846 9.406 6.935 1.00 71.44 125 ASN A O 1
ATOM 1052 N N . ASN A 1 126 ? -16.442 7.559 8.056 1.00 65.94 126 ASN A N 1
ATOM 1053 C CA . ASN A 1 126 ? -16.947 8.258 9.237 1.00 65.94 126 ASN A CA 1
ATOM 1054 C C . ASN A 1 126 ? -15.822 8.802 10.145 1.00 65.94 126 ASN A C 1
ATOM 1056 O O . ASN A 1 126 ? -16.118 9.479 11.123 1.00 65.94 126 ASN A O 1
ATOM 1060 N N . LEU A 1 127 ? -14.544 8.513 9.851 1.00 61.16 127 LEU A N 1
ATOM 1061 C CA . LEU A 1 127 ? -13.375 8.983 10.619 1.00 61.16 127 LEU A CA 1
ATOM 1062 C C . LEU A 1 127 ? -12.799 10.320 10.124 1.00 61.16 127 LEU A C 1
ATOM 1064 O O . LEU A 1 127 ? -11.759 10.758 10.621 1.00 61.16 127 LEU A O 1
ATOM 1068 N N . ASP A 1 128 ? -13.454 10.981 9.166 1.00 55.78 128 ASP A N 1
ATOM 1069 C CA . ASP A 1 128 ? -12.976 12.241 8.581 1.00 55.78 128 ASP A CA 1
ATOM 1070 C C . ASP A 1 128 ? -12.775 13.350 9.621 1.00 55.78 128 ASP A C 1
ATOM 1072 O O . ASP A 1 128 ? -11.775 14.071 9.556 1.00 55.78 128 ASP A O 1
ATOM 1076 N N . ASP A 1 129 ? -13.650 13.417 10.626 1.00 55.12 129 ASP A N 1
ATOM 1077 C CA . ASP A 1 129 ? -13.581 14.423 11.689 1.00 55.12 129 ASP A CA 1
ATOM 1078 C C . ASP A 1 129 ? -12.358 14.240 12.606 1.00 55.12 129 ASP A C 1
ATOM 1080 O O . ASP A 1 129 ? -11.828 15.211 13.144 1.00 55.12 129 ASP A O 1
ATOM 1084 N N . ILE A 1 130 ? -11.851 13.010 12.745 1.00 53.28 130 ILE A N 1
ATOM 1085 C CA . ILE A 1 130 ? -10.715 12.677 13.623 1.00 53.28 130 ILE A CA 1
ATOM 1086 C C . ILE A 1 130 ? -9.379 12.987 12.940 1.00 53.28 130 ILE A C 1
ATOM 1088 O O . ILE A 1 130 ? -8.416 13.403 13.586 1.00 53.28 130 ILE A O 1
ATOM 1092 N N . PHE A 1 131 ? -9.324 12.848 11.613 1.00 53.03 131 PHE A N 1
ATOM 1093 C CA . PHE A 1 131 ? -8.143 13.168 10.809 1.00 53.03 131 PHE A CA 1
ATOM 1094 C C . PHE A 1 131 ? -8.115 14.616 10.296 1.00 53.03 131 PHE A C 1
ATOM 1096 O O . PHE A 1 131 ? -7.208 14.972 9.541 1.00 53.03 131 PHE A O 1
ATOM 1103 N N . HIS A 1 132 ? -9.003 15.499 10.770 1.00 48.22 132 HIS A N 1
ATOM 1104 C CA . HIS A 1 132 ? -8.896 16.961 10.620 1.00 48.22 132 HIS A CA 1
ATOM 1105 C C . HIS A 1 132 ? -7.664 17.591 11.317 1.00 48.22 132 HIS A C 1
ATOM 1107 O O . HIS A 1 132 ? -7.622 18.796 11.566 1.00 48.22 132 HIS A O 1
ATOM 1113 N N . LEU A 1 133 ? -6.612 16.811 11.573 1.00 44.97 133 LEU A N 1
ATOM 1114 C CA . LEU A 1 133 ? -5.290 17.304 11.933 1.00 44.97 133 LEU A CA 1
ATOM 1115 C C . LEU A 1 133 ? -4.627 17.949 10.701 1.00 44.97 133 LEU A C 1
ATOM 1117 O O . LEU A 1 133 ? -3.977 17.305 9.880 1.00 44.97 133 LEU A O 1
ATOM 1121 N N . ASP A 1 134 ? -4.833 19.263 10.618 1.00 45.56 134 ASP A N 1
ATOM 1122 C CA . ASP A 1 134 ? -4.065 20.258 9.868 1.00 45.56 134 ASP A CA 1
ATOM 1123 C C . ASP A 1 134 ? -4.068 20.159 8.334 1.00 45.56 134 ASP A C 1
ATOM 1125 O O . ASP A 1 134 ? -3.031 20.135 7.670 1.00 45.56 134 ASP A O 1
ATOM 1129 N N . ILE A 1 135 ? -5.240 20.379 7.729 1.00 40.38 135 ILE A N 1
ATOM 1130 C CA . ILE A 1 135 ? -5.272 21.185 6.499 1.00 40.38 135 ILE A CA 1
ATOM 1131 C C . ILE A 1 135 ? -5.122 22.659 6.911 1.00 40.38 135 ILE A C 1
ATOM 1133 O O . ILE A 1 135 ? -6.024 23.480 6.734 1.00 40.38 135 ILE A O 1
ATOM 1137 N N . LYS A 1 136 ? -3.949 23.049 7.425 1.00 36.56 136 LYS A N 1
ATOM 1138 C CA . LYS A 1 136 ? -3.510 24.429 7.214 1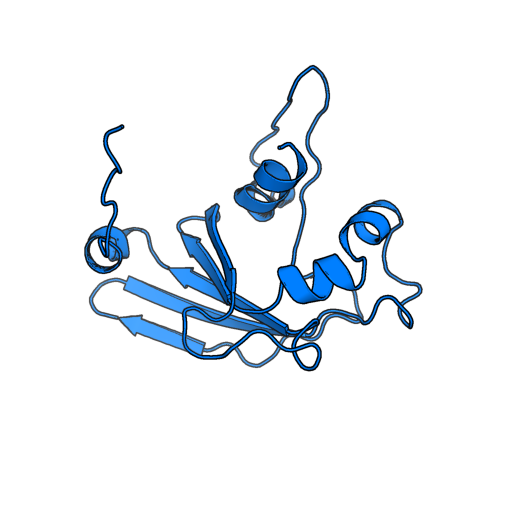.00 36.56 136 LYS A CA 1
ATOM 1139 C C . LYS A 1 136 ? -3.167 24.530 5.740 1.00 36.56 136 LYS A C 1
ATOM 1141 O O . LYS A 1 136 ? -2.053 24.248 5.308 1.00 36.56 136 LYS A O 1
ATOM 1146 N N . LYS A 1 137 ? -4.168 24.920 4.947 1.00 34.72 137 LYS A N 1
ATOM 1147 C CA . LYS A 1 137 ? -3.937 25.559 3.654 1.00 34.72 137 LYS A CA 1
ATOM 1148 C C . LYS A 1 137 ? -2.902 26.653 3.907 1.00 34.72 137 LYS A C 1
ATOM 1150 O O . LYS A 1 137 ? -3.246 27.689 4.471 1.00 34.72 137 LYS A O 1
ATOM 1155 N N . ASN A 1 138 ? -1.655 26.430 3.503 1.00 36.84 138 ASN A N 1
ATOM 1156 C CA . ASN A 1 138 ? -0.743 27.535 3.263 1.00 36.84 138 ASN A CA 1
ATOM 1157 C C . ASN A 1 138 ? -1.384 28.345 2.136 1.00 36.84 138 ASN A C 1
ATOM 1159 O O . ASN A 1 138 ? -1.303 27.983 0.961 1.00 36.84 138 ASN A O 1
ATOM 1163 N N . LYS A 1 139 ? -2.113 29.396 2.520 1.00 38.56 139 LYS A N 1
ATOM 1164 C CA . LYS A 1 139 ? -2.378 30.513 1.626 1.00 38.56 139 LYS A CA 1
ATOM 1165 C C . LYS A 1 139 ? -1.001 31.063 1.263 1.00 38.56 139 LYS A C 1
ATOM 1167 O O . LYS A 1 139 ? -0.240 31.433 2.153 1.00 38.56 139 LYS A O 1
ATOM 1172 N N . LYS A 1 140 ? -0.674 30.980 -0.025 1.00 39.00 140 LYS A N 1
ATOM 1173 C CA . LYS A 1 140 ? 0.356 31.825 -0.626 1.00 39.00 140 LYS A CA 1
ATOM 1174 C C . LYS A 1 140 ? 0.028 33.290 -0.370 1.00 39.00 140 LYS A C 1
ATOM 1176 O O . LYS A 1 140 ? -1.186 33.602 -0.332 1.00 39.00 140 LYS A O 1
#

Secondary structure (DSSP, 8-state):
-HHHHHHHTHHHHHTTS---EETTEEPPP--SS-TT-TT-EEPPPEEEEETTEEEEEEEEEPPPTTT-TTS-HHHHTT--HHHHHHT-EEEEEETTEEEEEEE-TTSS---GGGTTEEEEEEE-GGGTTTS-S-------

Organism: NCBI:txid1265816